Protein AF-P79481-F1 (afdb_monomer_lite)

Foldseek 3Di:
DVCVVCVVPVVNVVVVVVCCVVPVVVVCVVCCVPPPVVD

InterPro domains:
  IPR000353 MHC class II, beta chain, N-terminal [PF00969] (1-31)
  IPR011162 MHC classes I/II-like antigen recognition protein [SSF54452] (1-38)
  IPR014745 MHC class II, alpha/beta chain, N-terminal [G3DSA:3.10.320.10] (1-38)

Structure (mmCIF, N/CA/C/O backbone):
data_AF-P79481-F1
#
_entry.id   AF-P79481-F1
#
loop_
_atom_site.group_PDB
_atom_site.id
_atom_site.type_symbol
_atom_site.label_atom_id
_atom_site.label_alt_id
_atom_site.label_comp_id
_atom_site.label_asym_id
_atom_site.label_entity_id
_atom_site.label_seq_id
_atom_site.pdbx_PDB_ins_code
_atom_site.Cartn_x
_atom_site.Cartn_y
_atom_site.Cartn_z
_atom_site.occupancy
_atom_site.B_iso_or_equiv
_atom_site.auth_seq_id
_atom_site.auth_comp_id
_atom_site.auth_asym_id
_atom_site.auth_atom_id
_atom_site.pdbx_PDB_model_num
ATOM 1 N N . PRO A 1 1 ? -16.913 10.426 7.945 1.00 62.53 1 PRO A N 1
ATOM 2 C CA . PRO A 1 1 ? -15.881 10.491 9.010 1.00 62.53 1 PRO A CA 1
ATOM 3 C C . PRO A 1 1 ? -15.036 9.222 8.960 1.00 62.53 1 PRO A C 1
ATOM 5 O O . PRO A 1 1 ? -15.015 8.419 9.886 1.00 62.53 1 PRO A O 1
ATOM 8 N N . ASP A 1 2 ? -14.355 9.050 7.831 1.00 86.25 2 ASP A N 1
ATOM 9 C CA . ASP A 1 2 ? -13.961 7.708 7.395 1.00 86.25 2 ASP A CA 1
ATOM 10 C C . ASP A 1 2 ? -12.482 7.476 7.692 1.00 86.25 2 ASP A C 1
ATOM 12 O O . ASP A 1 2 ? -12.095 6.404 8.139 1.00 86.25 2 ASP A O 1
ATOM 16 N N . ALA A 1 3 ? -11.673 8.539 7.622 1.00 91.19 3 ALA A N 1
ATOM 17 C CA . ALA A 1 3 ? -10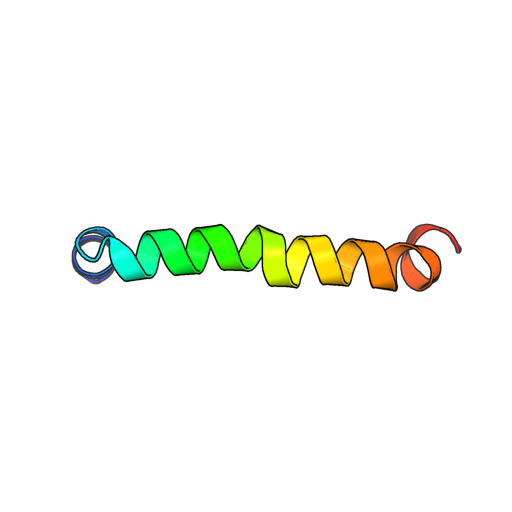.275 8.513 8.035 1.00 91.19 3 ALA A CA 1
ATOM 18 C C . ALA A 1 3 ? -10.09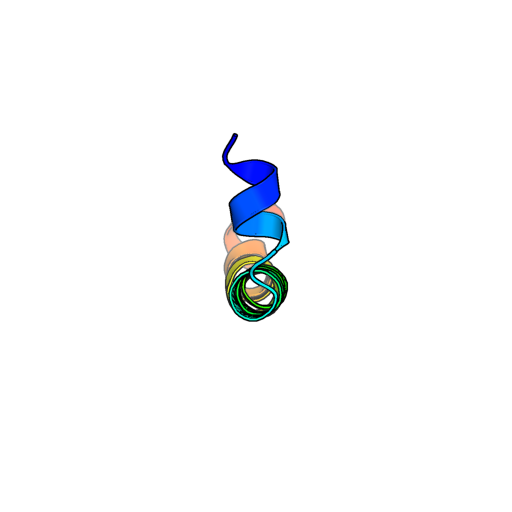3 8.047 9.489 1.00 91.19 3 ALA A C 1
ATOM 20 O O . ALA A 1 3 ? -9.215 7.239 9.754 1.00 91.19 3 ALA A O 1
ATOM 21 N N . LYS A 1 4 ? -10.928 8.495 10.442 1.00 92.12 4 LYS A N 1
ATOM 22 C CA . LYS A 1 4 ? -10.827 8.038 11.844 1.00 92.12 4 LYS A CA 1
ATOM 23 C C . LYS A 1 4 ? -11.138 6.543 11.988 1.00 92.12 4 LYS A C 1
ATOM 25 O O . LYS A 1 4 ? -10.463 5.871 12.756 1.00 92.12 4 LYS A O 1
ATOM 30 N N . TYR A 1 5 ? -12.115 6.042 11.233 1.00 92.38 5 TYR A N 1
ATOM 31 C CA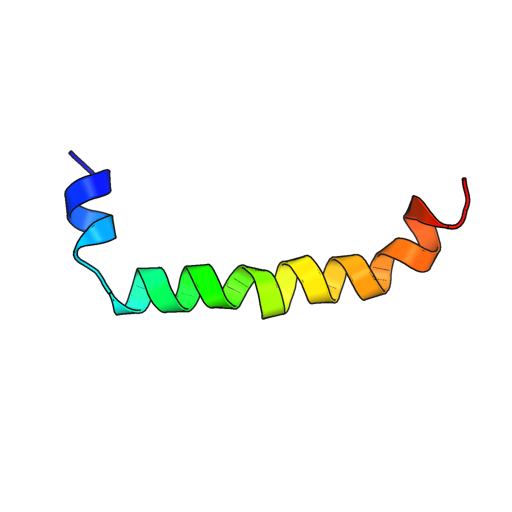 . TYR A 1 5 ? -12.520 4.635 11.226 1.00 92.38 5 TYR A CA 1
ATOM 32 C C . TYR A 1 5 ? -11.481 3.717 10.554 1.00 92.38 5 TYR A C 1
ATOM 34 O O . TYR A 1 5 ? -11.202 2.624 11.046 1.00 92.38 5 TYR A O 1
ATOM 42 N N . TYR A 1 6 ? -10.858 4.159 9.460 1.00 93.19 6 TYR A N 1
ATOM 43 C CA . TYR A 1 6 ? -9.767 3.413 8.826 1.00 93.19 6 TYR A CA 1
ATOM 44 C C . TYR A 1 6 ? -8.474 3.496 9.638 1.00 93.19 6 TYR A C 1
ATOM 46 O O . TYR A 1 6 ? -7.795 2.490 9.814 1.00 93.19 6 TYR A O 1
ATOM 54 N N . ASN A 1 7 ? -8.173 4.654 10.231 1.00 93.75 7 ASN A N 1
ATOM 55 C CA . ASN A 1 7 ? -6.978 4.810 11.058 1.00 93.75 7 ASN A CA 1
ATOM 56 C C . ASN A 1 7 ? -7.047 4.021 12.374 1.00 93.75 7 ASN A C 1
ATOM 58 O O . ASN A 1 7 ? -6.006 3.737 12.961 1.00 93.75 7 ASN A O 1
ATOM 62 N N . SER A 1 8 ? -8.244 3.653 12.848 1.00 94.19 8 SER A N 1
ATOM 63 C CA . SER A 1 8 ? -8.393 2.755 13.999 1.00 94.19 8 SER A CA 1
ATOM 64 C C . SER A 1 8 ? -8.152 1.278 13.664 1.00 94.19 8 SER A C 1
ATOM 66 O O . SER A 1 8 ? -7.981 0.474 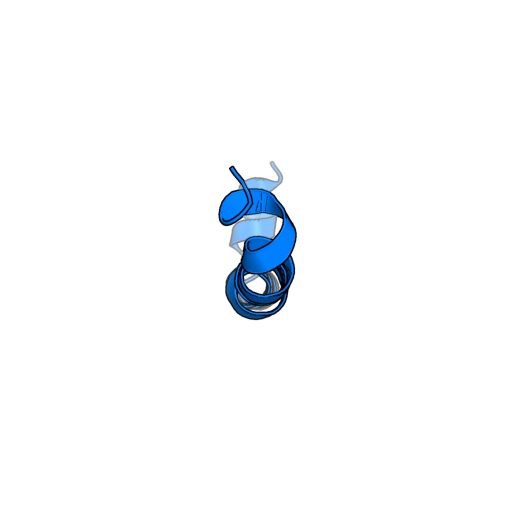14.577 1.00 94.19 8 SER A O 1
ATOM 68 N N . GLN A 1 9 ? -8.117 0.901 12.381 1.00 96.06 9 GLN A N 1
ATOM 69 C CA . GLN A 1 9 ? -7.921 -0.481 11.935 1.00 96.06 9 GLN A CA 1
ATOM 70 C C . GLN A 1 9 ? -6.440 -0.752 11.649 1.00 96.06 9 GLN A C 1
ATOM 72 O O . GLN A 1 9 ? -5.956 -0.594 10.530 1.00 96.06 9 GLN A O 1
ATOM 77 N N . LYS A 1 10 ? -5.705 -1.157 12.692 1.00 93.00 10 LYS A N 1
ATOM 78 C CA . LYS A 1 10 ? -4.244 -1.317 12.639 1.00 93.00 10 LYS A CA 1
ATOM 79 C C . LYS A 1 10 ? -3.771 -2.354 11.614 1.00 93.00 10 LYS A C 1
ATOM 81 O O . LYS A 1 10 ? -2.806 -2.075 10.917 1.00 93.00 10 LYS A O 1
ATOM 86 N N . GLU A 1 11 ? -4.433 -3.506 11.500 1.00 94.56 11 GLU A N 1
ATOM 87 C CA . GLU A 1 11 ? -4.044 -4.535 10.518 1.00 94.56 11 GLU A CA 1
ATOM 88 C C . GLU A 1 11 ? -4.119 -4.015 9.084 1.00 94.56 11 GLU A C 1
ATOM 90 O O . GLU A 1 11 ? -3.153 -4.152 8.341 1.00 94.56 11 GLU A O 1
ATOM 95 N N . LEU A 1 12 ? -5.208 -3.325 8.732 1.00 94.94 12 LEU A N 1
ATOM 96 C CA . LEU A 1 12 ? -5.352 -2.724 7.407 1.00 94.94 12 LEU A CA 1
ATOM 97 C C . LEU A 1 12 ? -4.272 -1.670 7.148 1.00 94.94 12 LEU A C 1
ATOM 99 O O . LEU A 1 12 ? -3.735 -1.596 6.049 1.00 94.94 12 LEU A O 1
ATOM 103 N N . LEU A 1 13 ? -3.920 -0.854 8.145 1.00 95.62 13 LEU A N 1
ATOM 104 C CA . LEU A 1 13 ? -2.841 0.123 7.987 1.00 95.62 13 LEU A CA 1
ATOM 105 C C . LEU A 1 13 ? -1.477 -0.538 7.759 1.00 95.62 13 LEU A C 1
ATOM 107 O O . LEU A 1 13 ? -0.702 -0.049 6.940 1.00 95.62 13 LEU A O 1
ATOM 111 N N . GLU A 1 14 ? -1.171 -1.615 8.479 1.00 95.62 14 GLU A N 1
ATOM 112 C CA . GLU A 1 14 ? 0.091 -2.343 8.318 1.00 95.62 14 GLU A CA 1
ATOM 113 C C . GLU A 1 14 ? 0.151 -3.072 6.969 1.00 95.62 14 GLU A C 1
ATOM 115 O O . GLU A 1 14 ? 1.157 -2.963 6.269 1.00 95.62 14 GLU A O 1
ATOM 120 N N . GLU A 1 15 ? -0.940 -3.712 6.539 1.00 95.62 15 GLU A N 1
ATOM 121 C CA . GLU A 1 15 ? -1.051 -4.318 5.206 1.00 95.62 15 GLU A CA 1
ATOM 122 C C . GLU A 1 15 ? -0.830 -3.269 4.108 1.00 95.62 15 GLU A C 1
ATOM 124 O O . GLU A 1 15 ? 0.033 -3.432 3.246 1.00 95.62 15 GLU A O 1
ATOM 129 N N . LYS A 1 16 ? -1.522 -2.125 4.191 1.00 94.81 16 LYS A N 1
ATOM 130 C CA . LYS A 1 16 ? -1.380 -1.031 3.220 1.00 94.81 16 LYS A CA 1
ATOM 131 C C . LYS A 1 16 ? 0.008 -0.398 3.211 1.00 94.81 16 LYS A C 1
ATOM 133 O O . LYS A 1 16 ? 0.457 0.067 2.166 1.00 94.81 16 LYS A O 1
ATOM 138 N N . ARG A 1 17 ? 0.716 -0.386 4.342 1.00 94.94 17 ARG A N 1
ATOM 139 C CA . ARG A 1 17 ? 2.127 0.032 4.384 1.00 94.94 17 ARG A CA 1
ATOM 140 C C . ARG A 1 17 ? 3.025 -0.982 3.680 1.00 94.94 17 ARG A C 1
ATOM 142 O O . ARG A 1 17 ? 3.888 -0.573 2.907 1.00 94.94 17 ARG A O 1
ATOM 149 N N . ALA A 1 18 ? 2.793 -2.276 3.897 1.00 96.38 18 ALA A N 1
ATOM 150 C CA . ALA A 1 18 ? 3.550 -3.351 3.259 1.00 96.38 18 ALA A CA 1
ATOM 151 C C . ALA A 1 18 ? 3.297 -3.451 1.740 1.00 96.38 18 ALA A C 1
ATOM 153 O O . ALA A 1 18 ? 4.190 -3.848 0.987 1.00 96.38 18 ALA A O 1
ATOM 154 N N . GLU A 1 19 ? 2.118 -3.044 1.257 1.00 96.31 19 GLU A N 1
ATOM 155 C CA . GLU A 1 19 ? 1.796 -2.987 -0.181 1.00 96.31 19 GLU A CA 1
ATOM 156 C C . GLU A 1 19 ? 2.786 -2.122 -0.983 1.00 96.31 19 GLU A C 1
ATOM 158 O O . GLU A 1 19 ? 3.087 -2.417 -2.142 1.00 96.31 19 GLU A O 1
ATOM 163 N 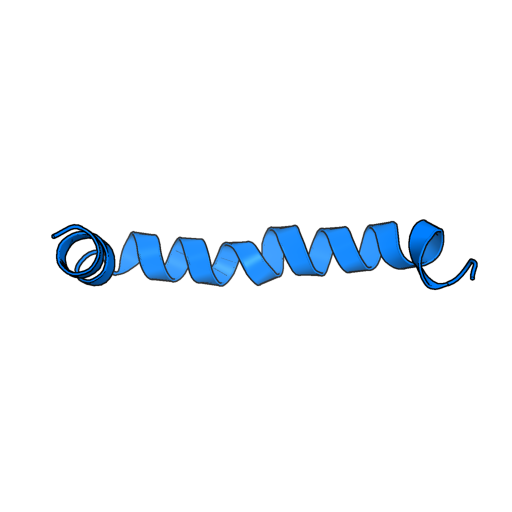N . VAL A 1 20 ? 3.356 -1.079 -0.370 1.00 96.00 20 VAL A N 1
ATOM 164 C CA . VAL A 1 20 ? 4.331 -0.201 -1.036 1.00 96.00 20 VAL A CA 1
ATOM 165 C C . VAL A 1 20 ? 5.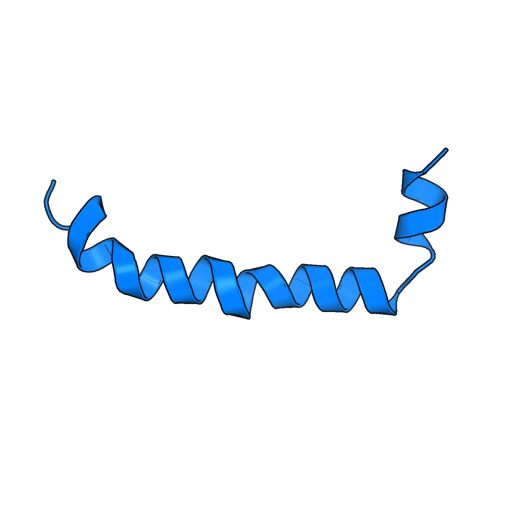629 -0.942 -1.354 1.00 96.00 20 VAL A C 1
ATOM 167 O O . VAL A 1 20 ? 6.190 -0.771 -2.437 1.00 96.00 20 VAL A O 1
ATOM 170 N N . ASP A 1 21 ? 6.113 -1.763 -0.428 1.00 95.56 21 ASP A N 1
ATOM 171 C CA . ASP A 1 21 ? 7.307 -2.581 -0.641 1.00 95.56 21 ASP A CA 1
ATOM 172 C C . ASP A 1 21 ? 7.055 -3.702 -1.648 1.00 95.56 21 ASP A C 1
ATOM 174 O O . ASP A 1 21 ? 7.841 -3.906 -2.574 1.00 95.56 21 ASP A O 1
ATOM 178 N N . THR A 1 22 ? 5.939 -4.407 -1.471 1.00 95.56 22 THR A N 1
ATOM 179 C CA . THR A 1 22 ? 5.624 -5.642 -2.199 1.00 95.56 22 THR A CA 1
ATOM 180 C C . THR A 1 22 ? 5.186 -5.405 -3.636 1.00 95.56 22 THR A C 1
ATOM 182 O O . THR A 1 22 ? 5.573 -6.173 -4.511 1.00 95.56 22 THR A O 1
ATOM 185 N N . TYR A 1 23 ? 4.423 -4.342 -3.899 1.00 94.62 23 TYR A N 1
ATOM 186 C CA . TYR A 1 23 ? 3.939 -4.031 -5.240 1.00 94.62 23 TYR A CA 1
ATOM 187 C C . TYR A 1 23 ? 4.663 -2.836 -5.835 1.00 94.62 23 TYR A C 1
ATOM 189 O O . TYR A 1 23 ? 5.227 -2.949 -6.919 1.00 94.62 23 TYR A O 1
ATOM 197 N N . CYS A 1 24 ? 4.673 -1.685 -5.160 1.00 94.75 24 CYS A N 1
ATOM 198 C CA . CYS A 1 24 ? 5.165 -0.458 -5.788 1.00 94.75 24 CYS A CA 1
ATOM 199 C C . CYS A 1 24 ? 6.676 -0.512 -6.038 1.00 94.75 24 CYS A C 1
ATOM 201 O O . CYS A 1 24 ? 7.099 -0.360 -7.181 1.00 94.75 24 CYS A O 1
ATOM 203 N N . ARG A 1 25 ? 7.495 -0.764 -5.006 1.00 95.38 25 ARG A N 1
ATOM 204 C CA . ARG A 1 25 ? 8.958 -0.861 -5.159 1.00 95.38 25 ARG A CA 1
ATOM 205 C C . ARG A 1 25 ? 9.371 -2.051 -6.015 1.00 95.38 25 ARG A C 1
ATOM 207 O O . ARG A 1 25 ? 10.235 -1.889 -6.873 1.00 95.38 25 ARG A O 1
ATOM 214 N N . HIS A 1 26 ? 8.740 -3.208 -5.819 1.00 93.50 26 HIS A N 1
ATOM 215 C CA . HIS A 1 26 ? 8.993 -4.389 -6.642 1.00 93.50 26 HIS A CA 1
ATOM 216 C C . HIS A 1 26 ? 8.736 -4.111 -8.130 1.00 93.50 26 HIS A C 1
ATOM 218 O O . HIS A 1 26 ? 9.642 -4.251 -8.950 1.00 93.50 26 HIS A O 1
ATOM 224 N N . ASN A 1 27 ? 7.529 -3.651 -8.475 1.00 94.50 27 ASN A N 1
ATOM 225 C CA . ASN A 1 27 ? 7.155 -3.400 -9.866 1.00 94.50 27 ASN A CA 1
ATOM 226 C C . ASN A 1 27 ? 7.968 -2.256 -10.466 1.00 94.50 27 ASN A C 1
ATOM 228 O O . ASN A 1 27 ? 8.367 -2.341 -11.625 1.00 94.50 27 ASN A O 1
ATOM 232 N N . TYR A 1 28 ? 8.243 -1.206 -9.686 1.00 92.50 28 TYR A N 1
ATOM 233 C CA . TYR A 1 28 ? 9.113 -0.126 -10.130 1.00 92.50 28 TYR A CA 1
ATOM 234 C C . TYR A 1 28 ? 10.502 -0.667 -10.485 1.00 92.50 28 TYR A C 1
ATOM 236 O O . TYR A 1 28 ? 10.939 -0.447 -11.604 1.00 92.50 28 TYR A O 1
ATOM 244 N N . GLY A 1 29 ? 11.145 -1.464 -9.625 1.00 90.69 29 GLY A N 1
ATOM 245 C CA . GLY A 1 29 ? 12.453 -2.061 -9.928 1.00 90.69 29 GLY A CA 1
ATOM 246 C C . GLY A 1 29 ? 12.453 -2.970 -11.165 1.00 90.69 29 GLY A C 1
ATOM 247 O O . GLY A 1 29 ? 13.411 -2.967 -11.936 1.00 90.69 29 GLY A O 1
ATOM 248 N N . VAL A 1 30 ? 11.367 -3.712 -11.406 1.00 91.38 30 VAL A N 1
ATOM 249 C CA . VAL A 1 30 ? 11.220 -4.547 -12.612 1.00 91.38 30 VAL A CA 1
ATOM 250 C C . VAL A 1 30 ? 11.094 -3.687 -13.876 1.00 91.38 30 VAL A C 1
ATOM 252 O O . VAL A 1 30 ? 11.733 -3.965 -14.892 1.00 91.38 30 VAL A O 1
ATOM 255 N N . ILE A 1 31 ? 10.273 -2.637 -13.827 1.00 92.81 31 ILE A N 1
ATOM 256 C CA . ILE A 1 31 ? 9.873 -1.860 -15.008 1.00 92.81 31 ILE A CA 1
ATOM 257 C C . ILE A 1 31 ? 10.847 -0.706 -15.303 1.00 92.81 31 ILE A C 1
ATOM 259 O O . ILE A 1 31 ? 10.981 -0.307 -16.459 1.00 92.81 31 ILE A O 1
ATOM 263 N N . GLU A 1 32 ? 11.570 -0.199 -14.302 1.00 91.50 32 GLU A N 1
ATOM 264 C CA . GLU A 1 32 ? 12.476 0.957 -14.403 1.00 91.50 32 GLU A CA 1
ATOM 265 C C . GLU A 1 32 ? 13.523 0.801 -15.516 1.00 91.50 32 GLU A C 1
ATOM 267 O O . GLU A 1 32 ? 13.807 1.755 -16.246 1.00 91.50 32 GLU A O 1
ATOM 272 N N . SER A 1 33 ? 14.047 -0.413 -15.704 1.00 84.12 33 SER A N 1
ATOM 273 C CA . SER A 1 33 ? 15.006 -0.734 -16.772 1.00 84.12 33 SER A CA 1
ATOM 274 C C . SER A 1 33 ? 14.451 -0.519 -18.187 1.00 84.12 33 SER A C 1
ATOM 276 O O . SER A 1 33 ? 15.198 -0.233 -19.126 1.00 84.12 33 SER A O 1
ATOM 278 N N . PHE A 1 34 ? 13.131 -0.613 -18.351 1.00 82.88 34 PHE A N 1
ATOM 279 C CA . PHE A 1 34 ? 12.446 -0.418 -19.625 1.00 82.88 34 PHE A CA 1
ATOM 280 C C . PHE A 1 34 ? 11.892 0.997 -19.787 1.00 82.88 34 PHE A C 1
ATOM 282 O O . PHE A 1 34 ? 11.847 1.491 -20.911 1.00 82.88 34 PHE A O 1
ATOM 289 N N . THR A 1 35 ? 11.459 1.648 -18.706 1.00 86.31 35 THR A N 1
ATOM 290 C CA . THR A 1 35 ? 10.728 2.924 -18.789 1.00 86.31 35 THR A CA 1
ATOM 291 C C . THR A 1 35 ? 11.557 4.148 -18.424 1.00 86.31 35 THR A C 1
ATOM 293 O O . THR A 1 35 ? 11.361 5.198 -19.031 1.00 86.31 35 THR A O 1
ATOM 296 N N . VAL A 1 36 ? 12.477 4.042 -17.462 1.00 81.94 36 VAL A N 1
ATOM 297 C CA . VAL A 1 36 ? 13.245 5.186 -16.940 1.00 81.94 36 VAL A CA 1
ATOM 298 C C . VAL A 1 36 ? 14.650 5.214 -17.530 1.00 81.94 36 VAL A C 1
ATOM 300 O O . VAL A 1 36 ? 15.087 6.252 -18.012 1.00 81.94 36 VAL A O 1
ATOM 303 N N . GLN A 1 37 ? 15.339 4.071 -17.555 1.00 73.94 37 GLN A N 1
ATOM 304 C CA . GLN A 1 37 ? 16.732 3.970 -18.022 1.00 73.94 37 GLN A CA 1
ATOM 305 C C . GLN A 1 37 ? 16.881 4.083 -19.551 1.00 73.94 37 GLN A C 1
ATOM 307 O O . GLN A 1 37 ? 17.994 4.188 -20.053 1.00 73.94 37 GLN A O 1
ATOM 312 N N . ARG A 1 38 ? 15.770 4.053 -20.302 1.00 65.44 38 ARG A N 1
ATOM 313 C CA . ARG A 1 38 ? 15.748 4.197 -21.770 1.00 65.44 38 ARG A CA 1
ATOM 314 C C . ARG A 1 38 ? 15.558 5.642 -22.258 1.00 65.44 38 ARG A C 1
ATOM 316 O O . ARG A 1 38 ? 15.365 5.838 -23.458 1.00 65.44 38 ARG A O 1
ATOM 323 N N . ARG A 1 39 ? 15.562 6.624 -21.353 1.00 58.84 39 ARG A N 1
ATOM 324 C CA . ARG A 1 39 ? 15.512 8.058 -21.667 1.00 58.84 39 ARG A CA 1
ATOM 325 C C . ARG A 1 39 ? 16.916 8.648 -21.704 1.00 58.84 39 ARG A C 1
ATOM 327 O O . ARG A 1 39 ? 17.134 9.520 -22.570 1.00 58.84 39 ARG A O 1
#

Secondary structure (DSSP, 8-state):
-HHHHHHT-HHHHHHHHHHIIIIIIHHHHHHHHHHTTT-

Radius of gyration: 15.22 Å; chains: 1; bounding box: 33×16×36 Å

Sequence (39 aa):
PDAKYYNSQKELLEEKRAEVDTYCRHNYGVIESFTVQRR

pLDDT: mean 89.89, std 9.27, range [58.84, 96.38]

Organism: Cervus elaphus (NCBI:txid9860)